Protein AF-A0A925LHQ8-F1 (afdb_monomer)

Sequence (66 aa):
GLVGDISIKMTIGSSTATFNNLPIQLDVPAQMIGGRTFVPVRFIADNLGKTVDWDGDNYIVKINSK

Mean predicted aligned error: 5.56 Å

Radius of gyration: 13.39 Å; Cα contacts (8 Å, |Δi|>4): 100; chains: 1; bounding box: 28×25×40 Å

Secondary structure (DSSP, 8-state):
---PPP-EEE-TT-SEEEETTEEEE-SS--EEETTEEE--HHHHHHHTTEEEEEETTTTEEEEEE-

Solvent-accessible surface area (backbone atoms only — not comparable to full-atom values): 4172 Å² total; per-residue (Å²): 127,88,78,67,85,88,44,77,49,76,45,75,72,35,43,55,32,26,51,74,84,42,79,42,81,44,99,54,43,28,42,77,56,95,94,40,80,47,66,52,61,61,65,55,30,53,79,69,60,28,44,76,48,79,40,76,92,78,74,42,81,45,78,40,79,112

Foldseek 3Di:
DDPDDWDWAADAPDQWIDTVNHIDGHPDHWHQDPNDIDDDPQVVLVSVQWHWDADPVVRDTDTGHD

Nearest PDB structures (foldseek):
  1lvn-assembly1_A  TM=8.525E-01  e=1.543E-02  Escherichia coli
  1qaf-assembly1_A  TM=8.553E-01  e=2.221E-02  Es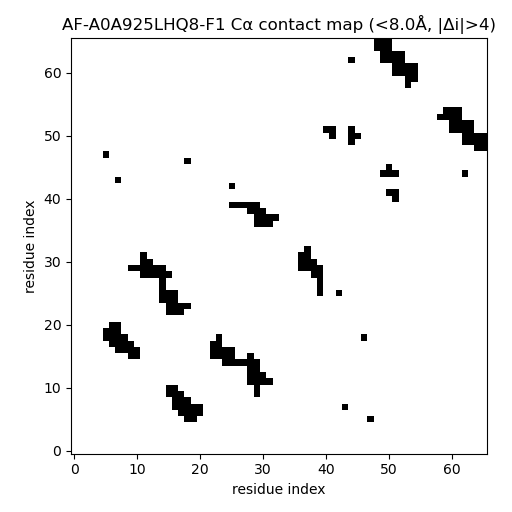cherichia coli
  1jrq-assembly1_A  TM=8.550E-01  e=2.664E-02  Escherichia coli
  6ezz-assembly1_A  TM=8.508E-01  e=2.831E-02  Escherichia coli K-12
  2w0q-assembly1_B  TM=8.362E-01  e=3.196E-02  Escherichia coli

pLDDT: mean 87.58, std 10.15, range [40.78, 95.31]

Structure (mmCIF, N/CA/C/O backbone):
data_AF-A0A925LHQ8-F1
#
_entry.id   AF-A0A925LHQ8-F1
#
loop_
_atom_site.group_PDB
_atom_site.id
_atom_site.type_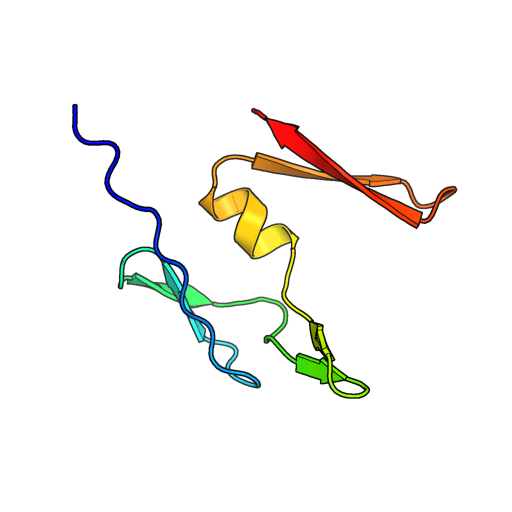symbol
_atom_site.label_atom_id
_atom_site.label_alt_id
_atom_site.label_comp_id
_atom_site.label_asym_id
_atom_site.label_entity_id
_atom_site.label_seq_id
_atom_site.pdbx_PDB_ins_code
_atom_site.Cartn_x
_atom_site.Cartn_y
_atom_site.Cartn_z
_atom_site.occupancy
_atom_site.B_iso_or_equiv
_atom_site.auth_seq_id
_atom_site.auth_comp_id
_atom_site.auth_asym_id
_atom_site.auth_atom_id
_atom_site.pdbx_PDB_model_num
ATOM 1 N N . GLY A 1 1 ? 6.070 0.704 27.998 1.00 40.78 1 GLY A N 1
ATOM 2 C CA . GLY A 1 1 ? 4.613 0.698 27.769 1.00 40.78 1 GLY A CA 1
ATOM 3 C C . GLY A 1 1 ? 4.350 -0.171 26.567 1.00 40.78 1 GLY A C 1
ATOM 4 O O . GLY A 1 1 ? 5.161 -0.117 25.655 1.00 40.78 1 GLY A O 1
ATOM 5 N N . LEU A 1 2 ? 3.324 -1.020 26.610 1.00 48.69 2 LEU A N 1
ATOM 6 C CA . LEU A 1 2 ? 3.013 -2.003 25.567 1.00 48.69 2 LEU A CA 1
ATOM 7 C C . LEU A 1 2 ? 2.953 -1.317 24.193 1.00 48.69 2 LEU A C 1
ATOM 9 O O . LEU A 1 2 ? 1.985 -0.626 23.888 1.00 48.69 2 LEU A O 1
ATOM 13 N N . VAL A 1 3 ? 3.988 -1.492 23.372 1.00 62.22 3 VAL A N 1
ATOM 14 C CA . VAL A 1 3 ? 3.844 -1.311 21.928 1.00 62.22 3 VAL A CA 1
ATOM 15 C C . VAL A 1 3 ? 3.086 -2.557 21.497 1.00 62.22 3 VAL A C 1
ATOM 17 O O . VAL A 1 3 ? 3.685 -3.614 21.336 1.00 62.22 3 VAL A O 1
ATOM 20 N N . GLY A 1 4 ? 1.754 -2.484 21.499 1.00 69.44 4 GLY A N 1
ATOM 21 C CA . GLY A 1 4 ? 0.931 -3.590 21.021 1.00 69.44 4 GLY A CA 1
ATOM 22 C C . GLY A 1 4 ? 1.287 -3.913 19.572 1.00 69.44 4 GLY A C 1
ATOM 23 O O . GLY A 1 4 ? 1.699 -3.023 18.824 1.00 69.44 4 GLY A O 1
ATOM 24 N N . ASP A 1 5 ? 1.140 -5.178 19.187 1.00 80.06 5 ASP A N 1
ATOM 25 C CA . ASP A 1 5 ? 1.380 -5.607 17.813 1.00 80.06 5 ASP A CA 1
AT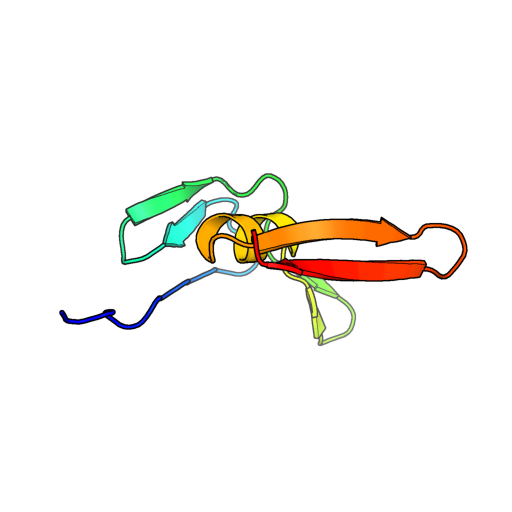OM 26 C C . ASP A 1 5 ? 0.529 -4.777 16.845 1.00 80.06 5 ASP A C 1
ATOM 28 O O . ASP A 1 5 ? -0.690 -4.661 17.002 1.00 80.06 5 ASP A O 1
ATOM 32 N N . ILE A 1 6 ? 1.169 -4.199 15.827 1.00 83.94 6 ILE A N 1
ATOM 33 C CA . ILE A 1 6 ? 0.453 -3.524 14.748 1.00 83.94 6 ILE A CA 1
ATOM 34 C C . ILE A 1 6 ? -0.143 -4.597 13.837 1.00 83.94 6 ILE A C 1
ATOM 36 O O . ILE A 1 6 ? 0.585 -5.383 13.231 1.00 83.94 6 ILE A O 1
ATOM 40 N N . SER A 1 7 ? -1.471 -4.618 13.713 1.00 89.88 7 SER A N 1
ATOM 41 C CA . SER A 1 7 ? -2.182 -5.564 12.851 1.00 89.88 7 SER A CA 1
ATOM 42 C C . SER A 1 7 ? -2.849 -4.847 11.686 1.00 89.88 7 SER A C 1
ATOM 44 O O . SER A 1 7 ? -3.734 -4.012 11.873 1.00 89.88 7 SER A O 1
ATOM 46 N N . ILE A 1 8 ? -2.449 -5.216 10.470 1.00 91.19 8 ILE A N 1
ATOM 47 C CA . ILE A 1 8 ? -3.084 -4.779 9.227 1.00 91.19 8 ILE A CA 1
ATOM 48 C C . ILE A 1 8 ? -3.717 -6.002 8.568 1.00 91.19 8 ILE A C 1
ATOM 50 O O . ILE A 1 8 ? -3.026 -6.979 8.281 1.00 91.19 8 ILE A O 1
ATOM 54 N N . LYS A 1 9 ? -5.026 -5.949 8.302 1.00 93.06 9 LYS A N 1
ATOM 55 C CA . LYS A 1 9 ? -5.736 -6.982 7.530 1.00 93.06 9 LYS A CA 1
ATOM 56 C C . LYS A 1 9 ? -6.306 -6.375 6.262 1.00 93.06 9 LYS A C 1
ATOM 58 O O . LYS A 1 9 ? -6.989 -5.354 6.307 1.00 93.06 9 LYS A O 1
ATOM 63 N N . MET A 1 10 ? -6.037 -7.029 5.140 1.00 94.00 10 MET A N 1
ATOM 64 C CA . MET A 1 10 ? -6.511 -6.639 3.818 1.00 94.00 10 MET A CA 1
ATOM 65 C C . MET A 1 10 ? -7.164 -7.844 3.151 1.00 94.00 10 MET A C 1
ATOM 67 O O . MET A 1 10 ? -6.660 -8.961 3.254 1.00 94.00 10 MET A O 1
ATOM 71 N N . THR A 1 11 ? -8.266 -7.599 2.450 1.00 94.69 11 THR A N 1
ATOM 72 C CA . THR A 1 11 ? -8.917 -8.597 1.595 1.00 94.69 11 THR A CA 1
ATOM 73 C C . THR A 1 11 ? -8.668 -8.211 0.145 1.00 94.69 11 THR A C 1
ATOM 75 O O . THR A 1 11 ? -8.843 -7.049 -0.219 1.00 94.69 11 THR A O 1
ATOM 78 N N . ILE A 1 12 ? -8.242 -9.165 -0.684 1.00 94.81 12 ILE A N 1
ATOM 79 C CA . ILE A 1 12 ? -7.979 -8.922 -2.110 1.00 94.81 12 ILE A CA 1
ATOM 80 C C . ILE A 1 12 ? -9.261 -8.410 -2.780 1.00 94.81 12 ILE A C 1
ATOM 82 O O . ILE A 1 12 ? -10.332 -8.978 -2.589 1.00 94.81 12 ILE A O 1
ATOM 86 N N . GLY A 1 13 ? -9.151 -7.318 -3.538 1.00 94.12 13 GLY A N 1
ATOM 87 C CA . GLY A 1 13 ? -10.272 -6.653 -4.208 1.00 94.12 13 GLY A CA 1
ATOM 88 C C . GLY A 1 13 ? -11.131 -5.753 -3.311 1.00 94.12 13 GLY A C 1
ATOM 89 O O . GLY A 1 13 ? -11.935 -4.987 -3.833 1.00 94.12 13 GLY A O 1
ATOM 90 N N . SER A 1 14 ? -10.952 -5.786 -1.987 1.00 95.19 14 SER A N 1
ATOM 91 C CA . SER A 1 14 ? -11.644 -4.871 -1.074 1.00 95.19 14 SER A CA 1
ATOM 92 C C . SER A 1 14 ? -10.938 -3.521 -1.037 1.00 95.19 14 SER A C 1
ATOM 94 O O . SER A 1 14 ? -9.728 -3.457 -0.810 1.00 95.19 14 SER A O 1
ATOM 96 N N . SER A 1 15 ? -11.695 -2.433 -1.192 1.00 94.38 15 SER A N 1
ATOM 97 C CA . SER A 1 15 ? -11.185 -1.086 -0.917 1.00 94.38 15 SER A CA 1
ATOM 98 C C . SER A 1 15 ? -11.118 -0.796 0.587 1.00 94.38 15 SER A C 1
ATOM 100 O O . SER A 1 15 ? -10.500 0.171 0.996 1.00 94.38 15 SER A O 1
ATOM 102 N N . THR A 1 16 ? -11.716 -1.631 1.441 1.00 94.38 16 THR A N 1
ATOM 103 C CA . THR A 1 16 ? -11.657 -1.479 2.901 1.00 94.38 16 THR A CA 1
ATOM 104 C C . THR A 1 16 ? -10.703 -2.494 3.525 1.00 94.38 16 THR A C 1
ATOM 106 O O . THR A 1 16 ? -10.796 -3.698 3.266 1.00 94.38 16 THR A O 1
ATOM 109 N N . ALA A 1 17 ? -9.807 -1.998 4.375 1.00 94.00 17 ALA A N 1
ATOM 110 C CA . ALA A 1 17 ? -8.888 -2.763 5.213 1.00 94.00 17 ALA A CA 1
ATOM 111 C C . ALA A 1 17 ? -9.160 -2.485 6.699 1.00 94.00 17 ALA A C 1
ATOM 113 O O . ALA A 1 17 ? -9.985 -1.635 7.034 1.00 94.00 17 ALA A O 1
ATOM 114 N N . THR A 1 18 ? -8.458 -3.178 7.598 1.00 93.50 18 THR A N 1
ATOM 115 C CA . THR A 1 18 ? -8.473 -2.849 9.031 1.00 93.50 18 THR A CA 1
ATOM 116 C C . THR A 1 18 ? -7.069 -2.603 9.563 1.00 93.50 18 THR A C 1
ATOM 118 O O . THR A 1 18 ? -6.198 -3.453 9.369 1.00 93.50 18 THR A O 1
ATOM 121 N N . PHE A 1 19 ? -6.881 -1.504 10.291 1.00 90.88 19 PHE A N 1
ATOM 122 C CA . PHE A 1 19 ? -5.701 -1.218 11.106 1.00 90.88 19 PHE A CA 1
ATOM 123 C C . PHE A 1 19 ? -6.081 -1.343 12.581 1.00 90.88 19 PHE A C 1
ATOM 125 O O . PHE A 1 19 ? -6.959 -0.626 13.051 1.00 90.88 19 PHE A O 1
ATOM 132 N N . ASN A 1 20 ? -5.474 -2.280 13.311 1.00 90.81 20 ASN A N 1
ATOM 133 C CA . ASN A 1 20 ? -5.816 -2.565 14.710 1.00 90.81 20 ASN A CA 1
ATOM 134 C C . ASN A 1 20 ? -7.338 -2.726 14.926 1.00 90.81 20 ASN A C 1
ATOM 136 O O . ASN A 1 20 ? -7.914 -2.179 15.862 1.00 90.81 20 ASN A O 1
ATOM 140 N N . ASN A 1 21 ? -7.988 -3.476 14.023 1.00 90.81 21 ASN A N 1
ATOM 141 C CA . ASN A 1 21 ? -9.441 -3.704 13.934 1.00 90.81 21 ASN A CA 1
ATOM 142 C C . ASN A 1 21 ? -10.308 -2.476 13.590 1.00 90.81 21 ASN A C 1
ATOM 144 O O . ASN A 1 21 ? -11.524 -2.619 13.480 1.00 90.81 21 ASN A O 1
ATOM 148 N N . LEU A 1 22 ? -9.719 -1.301 13.365 1.00 90.38 22 LEU A N 1
ATOM 149 C CA . LEU A 1 22 ? -10.441 -0.127 12.883 1.00 90.38 22 LEU A CA 1
ATOM 150 C C . LEU A 1 22 ? -10.485 -0.123 11.350 1.00 90.38 22 LEU A C 1
ATOM 152 O O . LEU A 1 22 ? -9.437 -0.295 10.721 1.00 90.38 22 LEU A O 1
ATO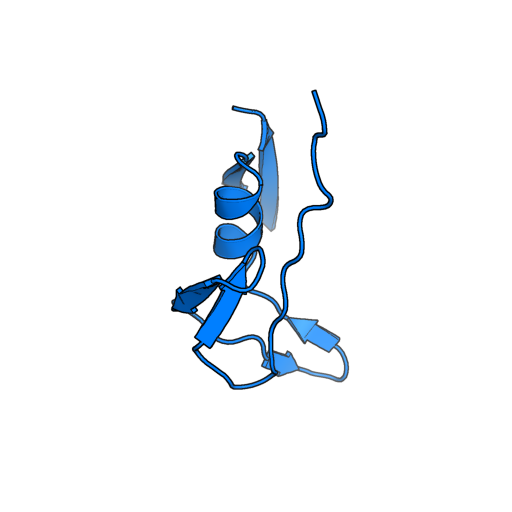M 156 N N . PRO A 1 23 ? -11.666 0.052 10.733 1.00 93.44 23 PRO A N 1
ATOM 157 C CA . PRO A 1 23 ? -11.790 0.087 9.285 1.00 93.44 23 PRO A CA 1
ATOM 158 C C . PRO A 1 23 ? -11.118 1.333 8.703 1.00 93.44 23 PRO A C 1
ATOM 160 O O . PRO A 1 23 ? -11.206 2.426 9.262 1.00 93.44 23 PRO A O 1
ATOM 163 N N . ILE A 1 24 ? -10.477 1.166 7.551 1.00 91.38 24 ILE A N 1
ATOM 164 C CA . ILE A 1 24 ? -9.797 2.230 6.815 1.00 91.38 24 ILE A CA 1
ATOM 165 C C . ILE A 1 24 ? -9.967 2.009 5.311 1.00 91.38 24 ILE A C 1
ATOM 167 O O . ILE A 1 24 ? -9.956 0.870 4.836 1.00 91.38 24 ILE A O 1
ATOM 171 N N . GLN A 1 25 ? -10.166 3.098 4.568 1.00 92.88 25 GLN A N 1
ATOM 172 C CA . GLN A 1 25 ? -10.238 3.050 3.110 1.00 92.88 25 GLN A CA 1
ATOM 173 C C . GLN A 1 25 ? -8.841 3.015 2.499 1.00 92.88 25 GLN A C 1
ATOM 175 O O . GLN A 1 25 ? -7.927 3.706 2.943 1.00 92.88 25 GLN A O 1
ATOM 180 N N . LEU A 1 26 ? -8.710 2.194 1.468 1.00 91.38 26 LEU A N 1
ATOM 181 C CA . LEU A 1 26 ? -7.551 2.094 0.606 1.00 91.38 26 LEU A CA 1
ATOM 182 C C . LEU A 1 26 ? -7.839 2.870 -0.678 1.00 91.38 26 LEU A C 1
ATOM 184 O O . LEU A 1 26 ? -8.849 2.619 -1.335 1.00 91.38 26 LEU A O 1
ATOM 188 N N . ASP A 1 27 ? -6.908 3.729 -1.087 1.00 88.75 27 ASP A N 1
ATOM 189 C CA . ASP A 1 27 ? -6.976 4.397 -2.395 1.00 88.75 27 ASP A CA 1
ATOM 190 C C . ASP A 1 27 ? -6.896 3.387 -3.548 1.00 88.75 27 ASP A C 1
ATOM 192 O O . ASP A 1 27 ? -7.487 3.572 -4.611 1.00 88.75 27 ASP A O 1
ATOM 196 N N . VAL A 1 28 ? -6.150 2.299 -3.329 1.00 91.06 28 VAL A N 1
ATOM 197 C CA . VAL A 1 28 ? -6.002 1.186 -4.265 1.00 91.06 28 VAL A CA 1
ATOM 198 C C . VAL A 1 28 ? -6.163 -0.121 -3.487 1.00 91.06 28 VAL A C 1
ATOM 200 O O . VAL A 1 28 ? -5.408 -0.349 -2.537 1.00 91.06 28 VAL A O 1
ATOM 203 N N . PRO A 1 29 ? -7.117 -0.995 -3.859 1.00 93.69 29 PRO A N 1
ATOM 204 C CA . PRO A 1 29 ? -7.302 -2.276 -3.189 1.00 93.69 29 PRO A CA 1
ATOM 205 C C . PRO A 1 29 ? -6.074 -3.169 -3.381 1.00 93.69 29 PRO A C 1
ATOM 207 O O . PRO A 1 29 ? -5.332 -3.029 -4.354 1.00 93.69 29 PRO A O 1
ATOM 210 N N . ALA A 1 30 ? -5.880 -4.138 -2.487 1.00 94.25 30 ALA A N 1
ATOM 211 C CA . ALA A 1 30 ? -4.902 -5.196 -2.725 1.00 94.25 30 ALA A CA 1
ATOM 212 C C . ALA A 1 30 ? -5.332 -6.040 -3.938 1.00 94.25 30 ALA A C 1
ATOM 214 O O . ALA A 1 30 ? -6.507 -6.386 -4.074 1.00 94.25 30 ALA A O 1
ATOM 215 N N . GLN A 1 31 ? -4.390 -6.387 -4.813 1.00 95.00 31 GLN A N 1
ATOM 216 C CA . GLN A 1 31 ? -4.666 -7.080 -6.075 1.00 95.00 31 GLN A CA 1
ATOM 217 C C . GLN A 1 31 ? -3.795 -8.322 -6.214 1.00 95.00 31 GLN A C 1
ATOM 219 O O . GLN A 1 31 ? -2.662 -8.345 -5.745 1.00 95.00 31 GLN A O 1
ATOM 224 N N . MET A 1 32 ? -4.303 -9.351 -6.889 1.00 95.31 32 MET A N 1
ATOM 225 C CA . MET A 1 32 ? -3.498 -10.502 -7.289 1.00 95.31 32 MET A CA 1
ATOM 226 C C . MET A 1 32 ? -3.140 -10.371 -8.768 1.00 95.31 32 MET 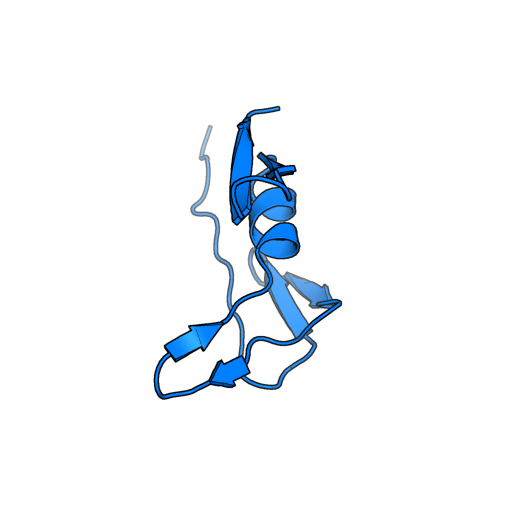A C 1
ATOM 228 O O . MET A 1 32 ? -4.026 -10.354 -9.617 1.00 95.31 32 MET A O 1
ATOM 232 N N . ILE A 1 33 ? -1.848 -10.285 -9.079 1.00 93.19 33 ILE A N 1
ATOM 233 C CA . ILE A 1 33 ? -1.338 -10.157 -10.447 1.00 93.19 33 ILE A CA 1
ATOM 234 C C . ILE A 1 33 ? -0.252 -11.213 -10.640 1.00 93.19 33 ILE A C 1
ATOM 236 O O . ILE A 1 33 ? 0.729 -11.249 -9.898 1.00 93.19 33 ILE A O 1
ATOM 240 N N . GLY A 1 34 ? -0.439 -12.107 -11.615 1.00 92.12 34 GLY A N 1
ATOM 241 C CA . GLY A 1 34 ? 0.546 -13.147 -11.938 1.00 92.12 34 GLY A CA 1
ATOM 242 C C . GLY A 1 34 ? 0.903 -14.056 -10.754 1.00 92.12 34 GLY A C 1
ATOM 243 O O . GLY A 1 34 ? 2.067 -14.401 -10.576 1.00 92.12 34 GLY A O 1
ATOM 244 N N . GLY A 1 35 ? -0.073 -14.383 -9.897 1.00 94.25 35 GLY A N 1
ATOM 245 C CA . GLY A 1 35 ? 0.134 -15.212 -8.701 1.00 94.25 35 GLY A CA 1
ATOM 246 C C . GLY A 1 35 ? 0.819 -14.500 -7.527 1.00 94.25 35 GLY A C 1
ATOM 247 O O . GLY A 1 35 ? 1.121 -15.138 -6.522 1.00 94.25 35 GLY A O 1
ATOM 248 N N . ARG A 1 36 ? 1.061 -13.188 -7.626 1.00 94.50 36 ARG A N 1
ATOM 249 C CA . ARG A 1 36 ? 1.607 -12.361 -6.543 1.00 94.50 36 ARG A CA 1
ATOM 250 C C . ARG A 1 36 ? 0.550 -11.399 -6.028 1.00 94.50 36 ARG A C 1
ATOM 252 O O . ARG A 1 36 ? -0.205 -10.828 -6.811 1.00 94.50 36 ARG A O 1
ATOM 259 N N . THR A 1 37 ? 0.533 -11.186 -4.718 1.00 93.44 37 THR A N 1
ATOM 260 C CA . THR A 1 37 ? -0.312 -10.162 -4.102 1.00 93.44 37 THR A CA 1
ATOM 261 C C . THR A 1 37 ? 0.430 -8.830 -4.087 1.00 93.44 37 THR A C 1
ATOM 263 O O . THR A 1 37 ? 1.496 -8.712 -3.488 1.00 93.44 37 THR A O 1
ATOM 266 N N . PHE A 1 38 ? -0.153 -7.827 -4.731 1.00 92.75 38 PHE A N 1
ATOM 267 C CA . PHE A 1 38 ? 0.278 -6.439 -4.714 1.00 92.75 38 PHE A CA 1
ATOM 268 C C . PHE A 1 38 ? -0.550 -5.675 -3.688 1.00 92.75 38 PHE A C 1
ATOM 270 O O . PHE A 1 38 ? -1.777 -5.785 -3.653 1.00 92.75 38 PHE A O 1
ATOM 277 N N . VAL A 1 39 ? 0.133 -4.907 -2.844 1.00 91.81 39 VAL A N 1
ATOM 278 C CA . VAL A 1 39 ? -0.473 -4.150 -1.746 1.00 91.81 39 VAL A CA 1
ATOM 279 C C . VAL A 1 39 ? -0.102 -2.670 -1.850 1.00 91.81 39 VAL A C 1
ATOM 281 O O . VAL A 1 39 ? 0.992 -2.348 -2.324 1.00 91.81 39 VAL A O 1
ATOM 284 N N . PRO A 1 40 ? -0.979 -1.754 -1.408 1.00 90.56 40 PRO A N 1
ATOM 285 C CA . PRO A 1 40 ? -0.694 -0.324 -1.418 1.00 90.56 40 PRO A CA 1
ATOM 286 C C . PRO A 1 40 ? 0.401 0.019 -0.393 1.00 90.56 40 PRO A C 1
ATOM 288 O O . PRO A 1 40 ? 0.149 0.117 0.805 1.00 90.56 40 PRO A O 1
ATOM 291 N N . VAL A 1 41 ? 1.639 0.217 -0.860 1.00 89.19 41 VAL A N 1
ATOM 292 C CA . VAL A 1 41 ? 2.804 0.461 0.016 1.00 89.19 41 VAL A CA 1
ATOM 293 C C . VAL A 1 41 ? 2.665 1.724 0.872 1.00 89.19 41 VAL A C 1
ATOM 295 O O . VAL A 1 41 ? 3.025 1.705 2.046 1.00 89.19 41 VAL A O 1
ATOM 298 N N . ARG A 1 42 ? 2.088 2.799 0.313 1.00 87.31 42 ARG A N 1
ATOM 299 C CA . ARG A 1 42 ? 1.866 4.070 1.022 1.00 87.31 42 ARG A CA 1
ATOM 300 C C . ARG A 1 42 ? 0.976 3.878 2.246 1.00 87.31 42 ARG A C 1
ATOM 302 O O . ARG A 1 42 ? 1.353 4.275 3.339 1.00 87.31 42 ARG A O 1
ATOM 309 N N . PHE A 1 43 ? -0.132 3.161 2.070 1.00 87.31 43 PHE A N 1
ATOM 310 C CA . PHE A 1 43 ? -1.047 2.825 3.156 1.00 87.31 43 PHE A CA 1
ATOM 311 C C . PHE A 1 43 ? -0.336 2.107 4.310 1.00 87.31 43 PHE A C 1
ATOM 313 O O . PHE A 1 43 ? -0.537 2.446 5.474 1.00 87.31 43 PHE A O 1
ATOM 320 N N . ILE A 1 44 ? 0.507 1.121 3.997 1.00 87.19 44 ILE A N 1
ATOM 321 C C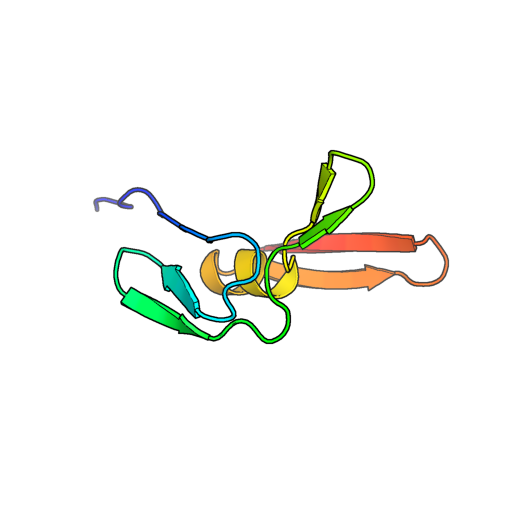A . ILE A 1 44 ? 1.233 0.362 5.020 1.00 87.19 44 ILE A CA 1
ATOM 322 C C . ILE A 1 44 ? 2.217 1.277 5.752 1.00 87.19 44 ILE A C 1
ATOM 324 O O . ILE A 1 44 ? 2.255 1.281 6.979 1.00 87.19 44 ILE A O 1
ATOM 328 N N . ALA A 1 45 ? 2.995 2.064 5.012 1.00 87.94 45 ALA A N 1
ATOM 329 C CA . ALA A 1 45 ? 3.998 2.947 5.588 1.00 87.94 45 ALA A CA 1
ATOM 330 C C . ALA A 1 45 ? 3.386 4.019 6.503 1.00 87.94 45 ALA A C 1
ATOM 332 O O . ALA A 1 45 ? 3.852 4.169 7.632 1.00 87.94 45 ALA A O 1
ATOM 333 N N . ASP A 1 46 ? 2.312 4.688 6.074 1.00 84.75 46 ASP A N 1
ATOM 334 C CA . ASP A 1 46 ? 1.653 5.740 6.856 1.00 84.75 46 ASP A CA 1
ATOM 335 C C . ASP A 1 46 ? 1.146 5.205 8.204 1.00 84.75 46 ASP A C 1
ATOM 337 O O . ASP A 1 46 ? 1.391 5.800 9.256 1.00 84.75 46 ASP A O 1
ATOM 341 N N . ASN A 1 47 ? 0.512 4.026 8.194 1.00 84.31 47 ASN A N 1
ATOM 342 C CA . ASN A 1 47 ? 0.002 3.370 9.402 1.00 84.31 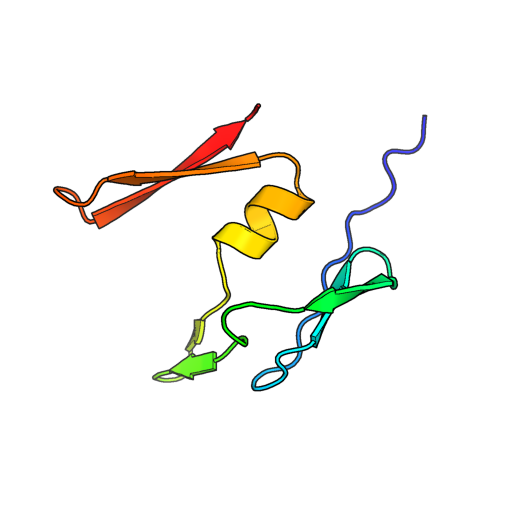47 ASN A CA 1
ATOM 343 C C . ASN A 1 47 ? 1.112 2.844 10.330 1.00 84.31 47 ASN A C 1
ATOM 345 O O . ASN A 1 47 ? 0.882 2.632 11.519 1.00 84.31 47 ASN A O 1
ATOM 349 N N . LEU A 1 48 ? 2.325 2.656 9.807 1.00 85.31 48 LEU A N 1
ATOM 350 C CA . LEU A 1 48 ? 3.519 2.316 10.585 1.00 85.31 48 LEU A CA 1
ATOM 351 C C . LEU A 1 48 ? 4.317 3.555 11.030 1.00 85.31 48 LEU A C 1
ATOM 353 O O . LEU A 1 48 ? 5.405 3.412 11.592 1.00 85.31 48 LEU A O 1
ATOM 357 N N . GLY A 1 49 ? 3.814 4.769 10.776 1.00 83.75 49 GLY A N 1
ATOM 358 C CA . GLY A 1 49 ? 4.519 6.014 11.089 1.00 83.75 49 GLY A CA 1
ATOM 359 C C . GLY A 1 49 ? 5.780 6.228 10.245 1.00 83.75 49 GLY A C 1
ATOM 360 O O . GLY A 1 49 ? 6.715 6.89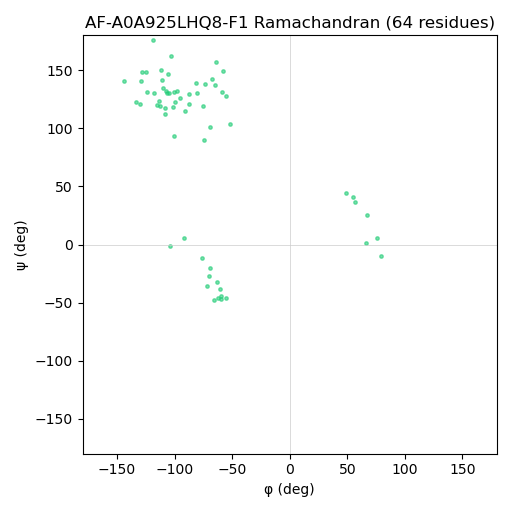9 10.686 1.00 83.75 49 GLY A O 1
ATOM 361 N N . LYS A 1 50 ? 5.830 5.629 9.055 1.00 86.69 50 LYS A N 1
ATOM 362 C CA . LYS A 1 50 ? 6.908 5.763 8.071 1.00 86.69 50 LYS A CA 1
ATOM 363 C C . LYS A 1 50 ? 6.480 6.691 6.941 1.00 86.69 50 LYS A C 1
ATOM 365 O O . LYS A 1 50 ? 5.295 6.945 6.754 1.00 86.69 50 LYS A O 1
ATOM 370 N N . THR A 1 51 ? 7.448 7.189 6.184 1.00 86.56 51 THR A N 1
ATOM 371 C CA . THR A 1 51 ? 7.202 7.939 4.948 1.00 86.56 51 THR A CA 1
ATOM 372 C C . THR A 1 51 ? 7.682 7.139 3.745 1.00 86.56 51 THR A C 1
ATOM 374 O O . THR A 1 51 ? 8.601 6.325 3.854 1.00 86.56 51 THR A O 1
ATOM 377 N N . VAL A 1 52 ? 7.029 7.347 2.601 1.00 85.81 52 VAL A N 1
ATOM 378 C CA . VAL A 1 52 ? 7.384 6.704 1.331 1.00 85.81 52 VAL A CA 1
ATOM 379 C C . VAL A 1 52 ? 7.843 7.761 0.348 1.00 85.81 52 VAL A C 1
ATOM 381 O O . VAL A 1 52 ? 7.047 8.613 -0.042 1.00 85.81 52 VAL A O 1
ATOM 384 N N . ASP A 1 53 ? 9.083 7.630 -0.106 1.00 89.00 53 ASP A N 1
ATOM 385 C CA . ASP A 1 53 ? 9.647 8.431 -1.185 1.00 89.00 53 ASP A CA 1
ATOM 386 C C . ASP A 1 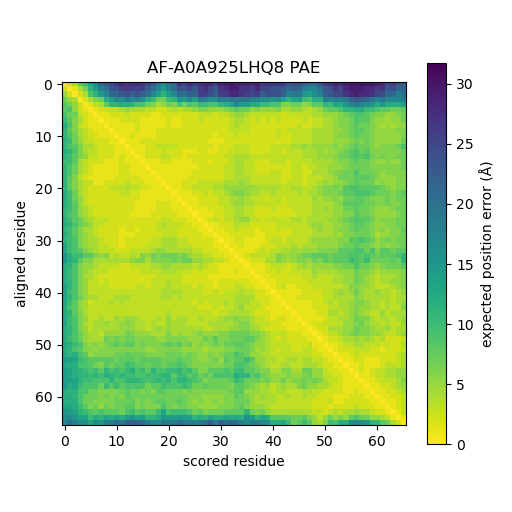53 ? 9.854 7.554 -2.421 1.00 89.00 53 ASP A C 1
ATOM 388 O O . ASP A 1 53 ? 10.355 6.428 -2.341 1.00 89.00 53 ASP A O 1
ATOM 392 N N . TRP A 1 54 ? 9.451 8.067 -3.579 1.00 86.31 54 TRP A N 1
ATOM 393 C CA . TRP A 1 54 ? 9.634 7.388 -4.857 1.00 86.31 54 TRP A CA 1
ATOM 394 C C . TRP A 1 54 ? 10.844 7.961 -5.590 1.00 86.31 54 TRP A C 1
ATOM 396 O O . TRP A 1 54 ? 10.899 9.156 -5.871 1.00 86.31 54 TRP A O 1
ATOM 406 N N . ASP A 1 55 ? 11.798 7.095 -5.915 1.00 90.00 55 ASP A N 1
ATOM 407 C CA . ASP A 1 55 ? 12.938 7.388 -6.777 1.00 90.00 55 ASP A CA 1
ATOM 408 C C . ASP A 1 55 ? 12.634 6.820 -8.168 1.00 90.00 55 ASP A C 1
ATOM 410 O O . ASP A 1 55 ? 12.811 5.626 -8.427 1.00 90.00 55 ASP A O 1
ATOM 414 N N . GLY A 1 56 ? 12.080 7.671 -9.033 1.00 88.62 56 GLY A N 1
ATOM 415 C CA . GLY A 1 56 ? 11.586 7.265 -10.349 1.00 88.62 56 GLY A CA 1
ATOM 416 C C . GLY A 1 56 ? 12.678 6.881 -11.339 1.00 88.62 56 GLY A C 1
ATOM 417 O O . GLY A 1 56 ? 12.430 6.043 -12.201 1.00 88.62 56 GLY A O 1
ATOM 418 N N . ASP A 1 57 ? 13.880 7.430 -11.179 1.00 91.38 57 ASP A N 1
ATOM 419 C CA . ASP A 1 57 ? 15.003 7.165 -12.081 1.00 91.38 57 ASP A CA 1
ATOM 420 C C . ASP A 1 57 ? 15.540 5.742 -11.893 1.00 91.38 57 ASP A C 1
ATOM 422 O O . ASP A 1 57 ? 15.916 5.072 -12.854 1.00 91.38 57 ASP A O 1
ATOM 426 N N . ASN A 1 58 ? 15.526 5.256 -10.649 1.00 93.62 58 ASN A N 1
ATOM 427 C CA . ASN A 1 58 ? 16.019 3.927 -10.290 1.00 93.62 58 ASN A CA 1
ATOM 428 C C . ASN A 1 58 ? 14.897 2.910 -10.037 1.00 93.62 58 ASN A C 1
ATOM 430 O O . ASN A 1 58 ? 15.178 1.749 -9.741 1.00 93.62 58 ASN A O 1
ATOM 434 N N . TYR A 1 59 ? 13.635 3.333 -10.133 1.00 87.06 59 TYR A N 1
ATOM 435 C CA . TYR A 1 59 ? 12.454 2.546 -9.771 1.00 87.06 59 TYR A CA 1
ATOM 436 C C . TYR A 1 59 ? 12.499 2.010 -8.328 1.00 87.06 59 TYR A C 1
ATOM 438 O O . TYR A 1 59 ? 12.121 0.867 -8.058 1.00 87.06 59 TYR A O 1
ATOM 446 N N . ILE A 1 60 ? 12.967 2.835 -7.385 1.00 90.06 60 ILE A N 1
ATOM 447 C CA . ILE A 1 60 ? 13.130 2.456 -5.975 1.00 90.06 60 ILE A CA 1
ATOM 448 C C . ILE A 1 60 ? 12.048 3.113 -5.118 1.00 90.06 60 ILE A C 1
ATOM 450 O O . ILE A 1 60 ? 11.860 4.328 -5.130 1.00 90.06 60 ILE A O 1
ATOM 454 N N . VAL A 1 61 ? 11.391 2.302 -4.288 1.00 87.19 61 VAL A N 1
ATOM 455 C CA . VAL A 1 61 ? 10.559 2.785 -3.181 1.00 87.19 61 VAL A CA 1
ATOM 456 C C . VAL A 1 61 ? 11.426 2.880 -1.926 1.00 87.19 61 VAL A C 1
ATOM 458 O O . VAL A 1 61 ? 11.892 1.860 -1.418 1.00 87.19 61 VAL A O 1
ATOM 461 N N . LYS A 1 62 ? 11.645 4.094 -1.414 1.00 88.88 62 LYS A N 1
ATOM 462 C CA . LYS A 1 62 ? 12.372 4.344 -0.161 1.00 88.88 62 LYS A CA 1
ATOM 463 C C . LYS A 1 62 ? 11.368 4.482 0.979 1.00 88.88 62 LYS A C 1
ATOM 465 O O . LYS A 1 62 ? 10.440 5.281 0.891 1.00 88.88 62 LYS A O 1
ATOM 470 N N . ILE A 1 63 ? 11.552 3.695 2.038 1.00 87.00 63 ILE A N 1
ATOM 471 C CA . ILE A 1 63 ? 10.741 3.770 3.258 1.00 87.00 63 ILE A CA 1
ATOM 472 C C . ILE A 1 63 ? 11.612 4.367 4.354 1.00 87.00 63 ILE A C 1
ATOM 474 O O . ILE A 1 63 ? 12.571 3.738 4.801 1.00 87.00 63 ILE A O 1
ATOM 478 N N . ASN A 1 64 ? 11.265 5.573 4.782 1.00 86.12 64 ASN A N 1
ATOM 479 C CA . ASN A 1 64 ? 12.029 6.324 5.765 1.00 86.12 64 ASN A CA 1
ATOM 480 C C . ASN A 1 64 ? 11.315 6.309 7.121 1.00 86.12 64 ASN A C 1
ATOM 482 O O . ASN A 1 64 ? 10.085 6.272 7.214 1.00 86.12 64 ASN A O 1
ATOM 486 N N . SER A 1 65 ? 12.100 6.312 8.197 1.00 78.94 65 SER A N 1
ATOM 487 C CA . SER A 1 65 ? 11.561 6.634 9.519 1.00 78.94 65 SER A CA 1
ATOM 488 C C . SER A 1 65 ? 11.303 8.135 9.581 1.00 78.94 65 SER A C 1
ATOM 490 O O . SER A 1 65 ? 12.127 8.900 9.081 1.00 78.94 65 SER A O 1
ATOM 492 N N . LYS A 1 66 ? 10.173 8.534 10.172 1.00 58.88 66 LYS A N 1
ATOM 493 C CA . LYS A 1 66 ? 10.006 9.916 10.629 1.00 58.88 66 LYS A CA 1
ATOM 494 C C . LYS A 1 66 ? 11.052 10.277 11.676 1.00 58.88 66 LYS A C 1
ATOM 496 O O . LYS A 1 66 ? 11.439 9.364 12.443 1.00 58.88 66 LYS A O 1
#